Protein AF-A0A654M506-F1 (afdb_monomer_lite)

Radius of gyration: 22.4 Å; chains: 1; bounding box: 72×23×63 Å

Secondary structure (DSSP, 8-state):
---------HHHHHHHHHHHHHHHHHHHHHHHHHHTTT-HHHHHHHHHHHHHHHHHHTTS---HHHHHHHHHHHHHHHHHHHHHHHHHHHHHHHHHHHHHHHHHHHHH-

Organism: NCBI:txid1353260

Sequence (109 aa):
MLLTVMYYSPSSEASGIYVNELLKRDAELISRMSENISDDKNIYRIFRERLSLYEQASNMPLIEDDRKFLDYRINEICFELRIFKIIQDRKNLIESKAQIDKIKDQLVA

Foldseek 3Di:
DDPPPPPDDPQQVVQVVVLVVLVVVLVVLVVQCVVPVVDLVSVLVSLVVNLVSLVVSLPDPHDPVSNVVSVVVNVVSVVVSVVSVVVVVVVVVVVVVVVVVVVVVVVVD

pLDDT: mean 87.5, std 14.96, range [36.62, 97.44]

Structure (mmCIF, N/CA/C/O backbone):
data_AF-A0A654M506-F1
#
_entry.id   AF-A0A654M506-F1
#
loop_
_atom_site.group_PDB
_atom_site.id
_atom_site.type_symbol
_atom_site.label_atom_id
_atom_site.label_alt_id
_atom_site.label_comp_id
_atom_site.label_asym_id
_atom_site.label_entity_id
_atom_site.label_seq_id
_atom_site.pdbx_PDB_ins_code
_atom_site.Cartn_x
_atom_site.Cartn_y
_atom_site.Cartn_z
_atom_site.occupancy
_atom_site.B_iso_or_equiv
_atom_site.auth_seq_id
_atom_site.auth_comp_id
_atom_site.auth_asym_id
_atom_site.auth_atom_id
_atom_site.pdbx_PDB_model_num
ATOM 1 N N . MET A 1 1 ? 46.622 0.396 -20.649 1.00 38.19 1 MET A N 1
ATOM 2 C CA . MET A 1 1 ? 45.433 0.960 -19.976 1.00 38.19 1 MET A CA 1
ATOM 3 C C . MET A 1 1 ? 44.244 0.741 -20.892 1.00 38.19 1 MET A C 1
ATOM 5 O O . MET A 1 1 ? 44.129 1.436 -21.890 1.00 38.19 1 MET A O 1
ATOM 9 N N . LEU A 1 2 ? 43.440 -0.290 -20.629 1.00 36.62 2 LEU A N 1
ATOM 10 C CA . LEU A 1 2 ? 42.202 -0.533 -21.368 1.00 36.62 2 LEU A CA 1
ATOM 11 C C . LEU A 1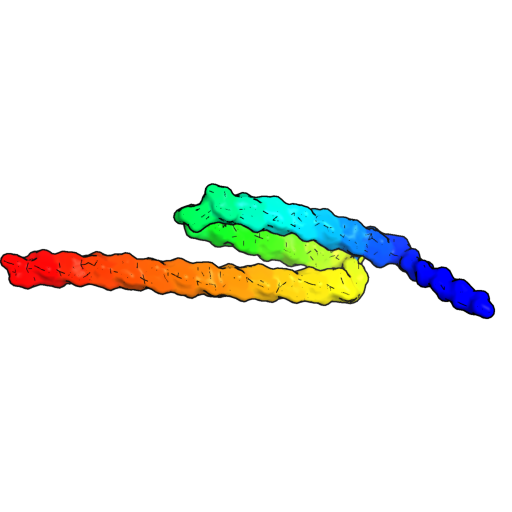 2 ? 41.097 0.270 -20.681 1.00 36.62 2 LEU A C 1
ATOM 13 O O . LEU A 1 2 ? 40.738 -0.016 -19.543 1.00 36.62 2 LEU A O 1
ATOM 17 N N . LEU A 1 3 ? 40.624 1.316 -21.358 1.00 42.06 3 LEU A N 1
ATOM 18 C CA . LEU A 1 3 ? 39.393 2.014 -21.009 1.00 42.06 3 LEU A CA 1
ATOM 19 C C . LEU A 1 3 ? 38.236 1.048 -21.265 1.00 42.06 3 LEU A C 1
ATOM 21 O O . LEU A 1 3 ? 37.831 0.842 -22.408 1.00 42.06 3 LEU A O 1
ATOM 25 N N . THR A 1 4 ? 37.727 0.432 -20.201 1.00 41.53 4 THR A N 1
ATOM 26 C CA . THR A 1 4 ? 36.440 -0.261 -20.225 1.00 41.53 4 THR A CA 1
ATOM 27 C C . THR A 1 4 ? 35.364 0.798 -20.426 1.00 41.53 4 THR A C 1
ATOM 29 O O . THR A 1 4 ? 34.879 1.404 -19.474 1.00 41.53 4 THR A O 1
ATOM 32 N N . VAL A 1 5 ? 35.022 1.069 -21.683 1.00 43.38 5 VAL A N 1
ATOM 33 C CA . VAL A 1 5 ? 33.802 1.795 -22.023 1.00 43.38 5 VAL A CA 1
ATOM 34 C C . VAL A 1 5 ? 32.658 0.864 -21.635 1.00 43.38 5 VAL A C 1
ATOM 36 O O . VAL A 1 5 ? 32.373 -0.103 -22.340 1.00 43.38 5 VAL A O 1
ATOM 39 N N . MET A 1 6 ? 32.067 1.091 -20.459 1.00 42.31 6 MET A N 1
ATOM 40 C CA . MET A 1 6 ? 30.808 0.461 -20.074 1.00 42.31 6 MET A CA 1
ATOM 41 C C . MET A 1 6 ? 29.752 0.932 -21.072 1.00 42.31 6 MET A C 1
ATOM 43 O O . MET A 1 6 ? 29.206 2.024 -20.941 1.00 42.31 6 MET A O 1
ATOM 47 N N . TYR A 1 7 ? 29.521 0.136 -22.114 1.00 41.28 7 TYR A N 1
ATOM 48 C CA . TYR A 1 7 ? 28.387 0.306 -23.009 1.00 41.28 7 TYR A CA 1
ATOM 49 C C . TYR A 1 7 ? 27.119 0.065 -22.187 1.00 41.28 7 TYR A C 1
ATOM 51 O O . TYR A 1 7 ? 26.674 -1.072 -22.033 1.00 41.28 7 TYR A O 1
ATOM 59 N N . TYR A 1 8 ? 26.558 1.132 -21.620 1.00 49.38 8 TYR A N 1
ATOM 60 C CA . TYR A 1 8 ? 25.197 1.097 -21.110 1.00 49.38 8 TYR A CA 1
ATOM 61 C C . TYR A 1 8 ? 24.277 0.833 -22.301 1.00 49.38 8 TYR A C 1
ATOM 63 O O . TYR A 1 8 ? 24.268 1.568 -23.288 1.00 49.38 8 TYR A O 1
ATOM 71 N N . SER A 1 9 ? 23.553 -0.282 -22.247 1.00 54.66 9 SER A N 1
ATOM 72 C CA . SER A 1 9 ? 22.539 -0.581 -23.252 1.00 54.66 9 SER A CA 1
ATOM 73 C C . SER A 1 9 ? 21.444 0.491 -23.165 1.00 54.66 9 SER A C 1
ATOM 75 O O . SER A 1 9 ? 20.980 0.757 -22.056 1.00 54.66 9 SER A O 1
ATOM 77 N N . PRO A 1 10 ? 20.959 1.059 -24.284 1.00 60.78 10 PRO A N 1
ATOM 78 C CA . PRO A 1 10 ? 19.847 2.021 -24.286 1.00 60.78 10 PRO A CA 1
ATOM 79 C C . PRO A 1 10 ? 18.596 1.510 -23.550 1.00 60.78 10 PRO A C 1
ATOM 81 O O . PRO A 1 10 ? 17.819 2.284 -22.998 1.00 60.78 10 PRO A O 1
ATOM 84 N N . SER A 1 11 ? 18.423 0.184 -23.502 1.00 62.94 11 SER A N 1
ATOM 85 C CA . SER A 1 11 ? 17.367 -0.480 -22.728 1.00 62.94 11 SER A CA 1
ATOM 86 C C . SER A 1 11 ? 17.520 -0.323 -21.207 1.00 62.94 11 SER A C 1
ATOM 88 O O . SER A 1 11 ? 16.519 -0.209 -20.507 1.00 62.94 11 SER A O 1
ATOM 90 N N . SER A 1 12 ? 18.755 -0.255 -20.699 1.00 72.75 12 SER A N 1
ATOM 91 C CA . SER A 1 12 ? 19.056 -0.032 -19.281 1.00 72.75 12 SER A CA 1
ATOM 92 C C . SER A 1 12 ? 18.768 1.408 -18.866 1.00 72.75 12 SER A C 1
ATOM 94 O O . SER A 1 12 ? 18.206 1.623 -17.797 1.00 72.75 12 SER A O 1
ATOM 96 N N . GLU A 1 13 ? 19.109 2.390 -19.705 1.00 79.00 13 GLU A N 1
ATOM 97 C CA . GLU A 1 13 ? 18.814 3.801 -19.423 1.00 79.00 13 GLU A CA 1
ATOM 98 C C . GLU A 1 13 ? 17.306 4.076 -19.450 1.00 79.00 13 GLU A C 1
ATOM 100 O O . GLU A 1 13 ? 16.781 4.722 -18.545 1.00 79.00 13 GLU A O 1
ATOM 105 N N . ALA A 1 14 ? 16.587 3.537 -20.440 1.00 84.38 14 ALA A N 1
ATOM 106 C CA . ALA A 1 14 ? 15.136 3.689 -20.529 1.00 84.38 14 ALA A CA 1
ATOM 107 C C . ALA A 1 14 ? 14.403 3.046 -19.337 1.00 84.38 14 ALA A C 1
ATOM 109 O O . ALA A 1 14 ? 13.480 3.649 -18.786 1.00 84.38 14 ALA A O 1
ATOM 110 N N . SER A 1 15 ? 14.839 1.853 -18.915 1.00 87.38 15 SER A N 1
ATOM 111 C CA . SER A 1 15 ? 14.307 1.157 -17.737 1.00 87.38 15 SER A CA 1
ATOM 112 C C . SER A 1 15 ? 14.539 1.972 -16.457 1.00 87.38 15 SER A C 1
ATOM 114 O O . SER A 1 15 ? 13.588 2.261 -15.728 1.00 87.38 15 SER A O 1
ATOM 116 N N . GLY A 1 16 ? 15.760 2.479 -16.252 1.00 87.00 16 GLY A N 1
ATOM 117 C CA . GLY A 1 16 ? 16.087 3.312 -15.094 1.00 87.00 16 GLY A CA 1
ATOM 118 C C . GLY A 1 16 ? 15.321 4.641 -15.053 1.00 87.00 1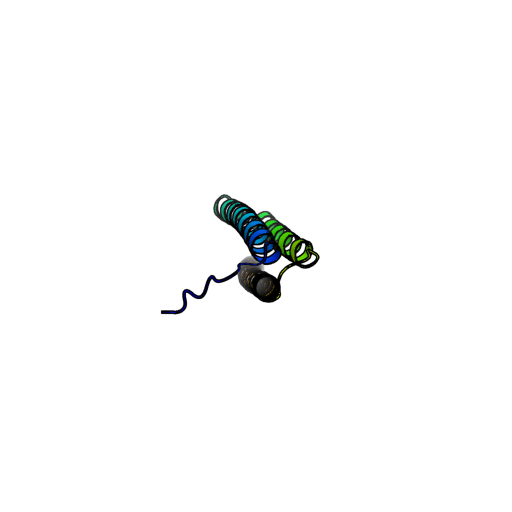6 GLY A C 1
ATOM 119 O O . GLY A 1 16 ? 14.852 5.054 -13.992 1.00 87.00 16 GLY A O 1
ATOM 120 N N . ILE A 1 17 ? 15.131 5.312 -16.197 1.00 90.31 17 ILE A N 1
ATOM 121 C CA . ILE A 1 17 ? 14.300 6.529 -16.279 1.00 90.31 17 ILE A CA 1
ATOM 122 C C . ILE A 1 17 ? 12.857 6.217 -15.873 1.00 90.31 17 ILE A C 1
ATOM 124 O O . ILE A 1 17 ? 12.268 6.953 -15.081 1.00 90.31 17 ILE A O 1
ATOM 128 N N . TYR A 1 18 ? 12.297 5.114 -16.374 1.00 92.25 18 TYR A N 1
ATOM 129 C CA . TYR A 1 18 ? 10.939 4.703 -16.039 1.00 92.25 18 TYR A CA 1
ATOM 130 C C . TYR A 1 18 ? 10.769 4.424 -14.538 1.00 92.25 18 TYR A C 1
ATOM 132 O O . TYR A 1 18 ? 9.832 4.936 -13.922 1.00 92.25 18 TYR A O 1
ATOM 140 N N . VAL A 1 19 ? 11.698 3.676 -13.930 1.00 92.94 19 VAL A N 1
ATOM 141 C CA . VAL A 1 19 ? 11.685 3.403 -12.484 1.00 92.94 19 VAL A CA 1
ATOM 142 C C . VAL A 1 19 ? 11.812 4.695 -11.674 1.00 92.94 19 VAL A C 1
ATOM 144 O O . VAL A 1 19 ? 11.097 4.874 -10.691 1.00 92.94 19 VAL A O 1
ATOM 147 N N . ASN A 1 20 ? 12.650 5.644 -12.093 1.00 93.00 20 ASN A N 1
ATOM 148 C CA . ASN A 1 20 ? 12.767 6.930 -11.403 1.00 93.00 20 ASN A CA 1
ATOM 149 C C . ASN A 1 20 ? 11.461 7.738 -11.424 1.00 93.00 20 ASN A C 1
ATOM 151 O O . ASN A 1 20 ? 11.079 8.316 -10.406 1.00 93.00 20 ASN A O 1
ATOM 155 N N . GLU A 1 21 ? 10.747 7.765 -12.550 1.00 95.19 21 GLU A N 1
ATOM 156 C CA . GLU A 1 21 ? 9.431 8.413 -12.622 1.00 95.19 21 GLU A CA 1
ATOM 157 C C . GLU A 1 21 ? 8.382 7.692 -11.762 1.00 95.19 21 GLU A C 1
ATOM 159 O O . GLU A 1 21 ? 7.551 8.340 -11.122 1.00 95.19 21 GLU A O 1
ATOM 164 N N . LEU A 1 22 ? 8.451 6.360 -11.681 1.00 96.06 22 LEU A N 1
ATOM 165 C CA . LEU A 1 22 ? 7.619 5.566 -10.776 1.00 96.06 22 LEU A CA 1
ATOM 166 C C . LEU A 1 22 ? 7.839 5.970 -9.311 1.00 96.06 22 LEU A C 1
ATOM 168 O O . LEU A 1 22 ? 6.876 6.192 -8.579 1.00 96.06 22 LEU A O 1
ATOM 172 N N . LEU A 1 23 ? 9.102 6.114 -8.901 1.00 95.50 23 LEU A N 1
ATOM 173 C CA . LEU A 1 23 ? 9.477 6.494 -7.539 1.00 95.50 23 LEU A CA 1
ATOM 174 C C . LEU A 1 23 ? 9.025 7.909 -7.177 1.00 95.50 23 LEU A C 1
ATOM 176 O O . LEU A 1 23 ? 8.580 8.133 -6.052 1.00 95.50 23 LEU A O 1
ATOM 180 N N . LYS A 1 24 ? 9.081 8.855 -8.120 1.00 97.00 24 LYS A N 1
ATOM 181 C CA . LYS A 1 24 ? 8.543 10.208 -7.905 1.00 97.00 24 LYS A CA 1
ATOM 182 C C . LYS A 1 24 ? 7.043 10.170 -7.615 1.00 97.00 24 LYS A C 1
ATOM 184 O O . LYS A 1 24 ? 6.599 10.763 -6.636 1.00 97.00 24 LYS A O 1
ATOM 189 N N . ARG A 1 25 ? 6.277 9.410 -8.403 1.00 96.56 25 ARG A N 1
ATOM 190 C CA . ARG A 1 25 ? 4.832 9.232 -8.180 1.00 96.56 25 ARG A CA 1
ATOM 191 C C . ARG A 1 25 ? 4.533 8.540 -6.850 1.00 96.56 25 ARG A C 1
ATOM 193 O O . ARG A 1 25 ? 3.610 8.941 -6.148 1.00 96.56 25 ARG A O 1
ATOM 200 N N . ASP A 1 26 ? 5.315 7.526 -6.480 1.00 96.81 26 ASP A N 1
ATOM 201 C CA . ASP A 1 26 ? 5.193 6.867 -5.173 1.00 96.81 26 ASP A CA 1
ATOM 202 C C . ASP A 1 26 ? 5.435 7.859 -4.023 1.00 96.81 26 ASP A C 1
ATOM 204 O O . ASP A 1 26 ? 4.670 7.898 -3.061 1.00 96.81 26 ASP A O 1
ATOM 208 N N . ALA A 1 27 ? 6.447 8.721 -4.144 1.00 95.56 27 ALA A N 1
ATOM 209 C CA . ALA A 1 27 ? 6.739 9.753 -3.152 1.00 95.56 27 ALA A CA 1
ATOM 210 C C . ALA A 1 27 ? 5.596 10.775 -3.008 1.00 95.56 27 ALA A C 1
ATOM 212 O O . ALA A 1 27 ? 5.240 11.143 -1.888 1.00 95.56 27 ALA A O 1
ATOM 213 N N . GLU A 1 28 ? 4.970 11.188 -4.113 1.00 96.44 28 GLU A N 1
ATOM 214 C CA . GLU A 1 28 ? 3.785 12.059 -4.090 1.00 96.44 28 GLU A CA 1
ATOM 215 C C . GLU A 1 28 ? 2.608 11.400 -3.354 1.00 96.44 28 GLU A C 1
ATOM 217 O O . GLU A 1 28 ? 1.945 12.034 -2.528 1.00 96.44 28 GLU A O 1
ATOM 222 N N . LEU A 1 29 ? 2.369 10.107 -3.599 1.00 95.44 29 LEU A N 1
ATOM 223 C CA . LEU A 1 29 ? 1.353 9.331 -2.887 1.00 95.44 29 LEU A CA 1
ATOM 224 C C . LEU A 1 29 ? 1.654 9.261 -1.385 1.00 95.44 29 LEU A C 1
ATOM 226 O O . LEU A 1 29 ? 0.766 9.506 -0.567 1.00 95.44 29 LEU A O 1
ATOM 230 N N . ILE A 1 30 ? 2.904 8.991 -1.007 1.00 94.00 30 ILE A N 1
ATOM 231 C CA . ILE A 1 30 ? 3.325 8.982 0.399 1.00 94.00 30 ILE A CA 1
ATOM 232 C C . ILE A 1 30 ? 3.108 10.352 1.054 1.00 94.00 30 ILE A C 1
ATOM 234 O O . ILE A 1 30 ? 2.570 10.411 2.162 1.00 94.00 30 ILE A O 1
ATOM 238 N N . SER A 1 31 ? 3.437 11.450 0.369 1.00 94.12 31 SER A N 1
ATOM 239 C CA . SER A 1 31 ? 3.188 12.802 0.887 1.00 94.12 31 SER A CA 1
ATOM 240 C C . SER A 1 31 ? 1.703 13.020 1.187 1.00 94.12 31 SER A C 1
ATOM 242 O O . SER A 1 31 ? 1.350 13.451 2.286 1.00 94.12 31 SER A O 1
ATOM 244 N N . ARG A 1 32 ? 0.810 12.597 0.281 1.00 92.00 32 ARG A N 1
ATOM 245 C CA . ARG A 1 32 ? -0.650 12.693 0.472 1.00 92.00 32 ARG A CA 1
ATOM 246 C C . ARG A 1 32 ? -1.161 11.895 1.679 1.00 92.00 32 ARG A C 1
ATOM 248 O O . ARG A 1 32 ? -2.187 12.269 2.255 1.00 92.00 32 ARG A O 1
ATOM 255 N N . MET A 1 33 ? -0.484 10.806 2.068 1.00 89.69 33 MET A N 1
ATOM 256 C CA . MET A 1 33 ? -0.810 10.080 3.307 1.00 89.69 33 MET A CA 1
ATOM 257 C C . MET A 1 33 ? -0.480 10.920 4.538 1.00 89.69 33 MET A C 1
ATOM 259 O O . MET A 1 33 ? -1.274 10.961 5.473 1.00 89.69 33 MET A O 1
ATOM 263 N N . SER A 1 34 ? 0.669 11.601 4.532 1.00 86.00 34 SER A N 1
ATOM 264 C CA . SER A 1 34 ? 1.113 12.415 5.669 1.00 86.00 34 SER A CA 1
ATOM 265 C C . SER A 1 34 ? 0.218 13.633 5.920 1.00 86.00 34 SER A C 1
ATOM 267 O O . SER A 1 34 ? -0.051 13.966 7.072 1.00 86.00 34 SER A O 1
ATOM 269 N N . GLU A 1 35 ? -0.325 14.239 4.860 1.00 86.69 35 GLU A N 1
ATOM 270 C CA . GLU A 1 35 ? -1.240 15.386 4.950 1.00 86.69 35 GLU A CA 1
ATOM 271 C C . GLU A 1 35 ? -2.590 15.027 5.592 1.00 86.69 35 GLU A C 1
ATOM 273 O O . GLU A 1 35 ? -3.225 15.871 6.218 1.00 86.69 35 GLU A O 1
ATOM 278 N N . ASN A 1 36 ? -3.024 13.770 5.462 1.00 82.75 36 ASN A N 1
ATOM 279 C CA . ASN A 1 36 ? -4.331 13.288 5.916 1.00 82.75 36 ASN A CA 1
ATOM 280 C C . ASN A 1 36 ? -4.190 12.077 6.848 1.00 82.75 36 ASN A C 1
ATOM 282 O O . ASN A 1 36 ? -4.947 11.110 6.750 1.00 82.75 36 ASN A O 1
ATOM 286 N N . ILE A 1 37 ? -3.207 12.124 7.751 1.00 82.12 37 ILE A N 1
ATOM 287 C CA . ILE A 1 37 ? -2.817 10.983 8.593 1.00 82.12 37 ILE A CA 1
ATOM 288 C C . ILE A 1 37 ? -3.923 10.494 9.551 1.00 82.12 37 ILE A C 1
ATOM 290 O O . ILE A 1 37 ? -3.852 9.389 10.079 1.00 82.12 37 ILE A O 1
ATOM 294 N N . SER A 1 38 ? -4.947 11.311 9.799 1.00 83.19 38 SER A N 1
ATOM 295 C CA . SER A 1 38 ? -6.092 10.961 10.646 1.00 83.19 38 SER A CA 1
ATOM 296 C C . SER A 1 38 ? -7.222 10.239 9.901 1.00 83.19 38 SER A C 1
ATOM 298 O O . SER A 1 38 ? -8.119 9.704 10.555 1.00 83.19 38 SER A O 1
ATOM 300 N N . ASP A 1 39 ? -7.201 10.212 8.564 1.00 90.06 39 ASP A N 1
ATOM 301 C CA . ASP A 1 39 ? -8.199 9.520 7.747 1.00 90.06 39 ASP A CA 1
ATOM 302 C C . ASP A 1 39 ? -7.690 8.137 7.322 1.00 90.06 39 ASP A C 1
ATOM 304 O O . ASP A 1 39 ? -7.054 7.959 6.276 1.00 90.06 39 ASP A O 1
ATOM 308 N N . ASP A 1 40 ? -8.029 7.130 8.129 1.00 89.38 40 ASP A N 1
ATOM 309 C CA . ASP A 1 40 ? -7.651 5.738 7.881 1.00 89.38 40 ASP A CA 1
ATOM 310 C C . ASP A 1 40 ? -8.118 5.226 6.504 1.00 89.38 40 ASP A C 1
ATOM 312 O O . ASP A 1 40 ? -7.431 4.415 5.875 1.00 89.38 40 ASP A O 1
ATOM 316 N N . LYS A 1 41 ? -9.278 5.688 6.004 1.00 90.19 41 LYS A N 1
ATOM 317 C CA . LYS A 1 41 ? -9.795 5.265 4.690 1.00 90.19 41 LYS A CA 1
ATOM 318 C C . LYS A 1 41 ? -8.938 5.836 3.573 1.00 90.19 41 LYS A C 1
ATOM 320 O O . LYS A 1 41 ? -8.656 5.134 2.600 1.00 90.19 41 LYS A O 1
ATOM 325 N N . ASN A 1 42 ? -8.520 7.091 3.710 1.00 92.75 42 ASN A N 1
ATOM 326 C CA . ASN A 1 42 ? -7.624 7.718 2.753 1.00 92.75 42 ASN A CA 1
ATOM 327 C C . ASN A 1 42 ? -6.247 7.043 2.743 1.00 92.75 42 ASN A C 1
ATOM 329 O O . ASN A 1 42 ? -5.745 6.734 1.664 1.00 92.75 42 ASN A O 1
ATOM 333 N N . ILE A 1 43 ? -5.676 6.741 3.913 1.00 93.50 43 ILE A N 1
ATOM 334 C CA . ILE A 1 43 ? -4.403 6.011 4.013 1.00 93.50 43 ILE A CA 1
ATOM 335 C C . ILE A 1 43 ? -4.511 4.643 3.327 1.00 93.50 43 ILE A C 1
ATOM 337 O O . ILE A 1 43 ? -3.686 4.307 2.476 1.00 93.50 43 ILE A O 1
ATOM 341 N N . TYR A 1 44 ? -5.562 3.872 3.627 1.00 93.38 44 TYR A N 1
ATOM 342 C CA . TYR A 1 44 ? -5.782 2.570 2.996 1.00 93.38 44 TYR A CA 1
ATOM 343 C C . TYR A 1 44 ? -5.919 2.681 1.471 1.00 93.38 44 TYR A C 1
ATOM 345 O O . TYR A 1 44 ? -5.324 1.895 0.730 1.00 93.38 44 TYR A O 1
ATOM 353 N N . ARG A 1 45 ? -6.673 3.676 0.984 1.00 95.06 45 ARG A N 1
ATOM 354 C CA . ARG A 1 45 ? -6.801 3.957 -0.452 1.00 95.06 45 ARG A CA 1
ATOM 355 C C . ARG A 1 45 ? -5.441 4.240 -1.084 1.00 95.06 45 ARG A C 1
ATOM 357 O O . ARG A 1 45 ? -5.151 3.681 -2.136 1.00 95.06 45 ARG A O 1
ATOM 364 N N . ILE A 1 46 ? -4.601 5.048 -0.443 1.00 96.19 46 ILE A N 1
ATOM 365 C CA . ILE A 1 46 ? -3.283 5.375 -0.986 1.00 96.19 46 ILE A CA 1
ATOM 366 C C . ILE A 1 46 ? -2.379 4.138 -1.034 1.00 96.19 46 ILE A C 1
ATOM 368 O O . ILE A 1 46 ? -1.730 3.918 -2.050 1.00 96.19 46 ILE A O 1
ATOM 372 N N . PHE A 1 47 ? -2.385 3.265 -0.021 1.00 96.50 47 PHE A N 1
ATOM 373 C CA . PHE A 1 47 ? -1.666 1.985 -0.110 1.00 96.50 47 PHE A CA 1
ATOM 374 C C . PHE A 1 47 ? -2.102 1.146 -1.319 1.00 96.50 47 PHE A C 1
ATOM 376 O O . PHE A 1 47 ? -1.265 0.538 -1.985 1.00 96.50 47 PHE A O 1
ATOM 383 N N . ARG A 1 48 ? -3.402 1.132 -1.637 1.00 95.69 48 ARG A N 1
ATOM 384 C CA . ARG A 1 48 ? -3.929 0.450 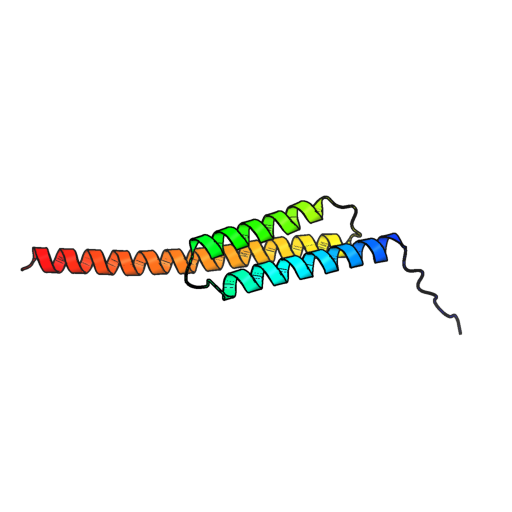-2.830 1.00 95.69 48 ARG A CA 1
ATOM 385 C C . ARG A 1 48 ? -3.484 1.124 -4.129 1.00 95.69 48 ARG A C 1
ATOM 387 O O . ARG A 1 48 ? -3.131 0.414 -5.066 1.00 95.69 48 ARG A O 1
ATOM 394 N N . GLU A 1 49 ? -3.479 2.458 -4.180 1.00 96.88 49 GLU A N 1
ATOM 395 C CA . GLU A 1 49 ? -2.954 3.231 -5.318 1.00 96.88 49 GLU A CA 1
ATOM 396 C C . GLU A 1 49 ? -1.468 2.914 -5.550 1.00 96.88 49 GLU A C 1
ATOM 398 O O . GLU A 1 49 ? -1.077 2.613 -6.677 1.00 96.88 49 GLU A O 1
ATOM 403 N N . ARG A 1 50 ? -0.661 2.885 -4.480 1.00 97.25 50 ARG A N 1
ATOM 404 C CA . ARG A 1 50 ? 0.761 2.513 -4.529 1.00 97.25 50 ARG A CA 1
ATOM 405 C C . ARG A 1 50 ? 0.946 1.089 -5.052 1.00 97.25 50 ARG A C 1
ATOM 407 O O . ARG A 1 50 ? 1.686 0.900 -6.005 1.00 97.25 50 ARG A O 1
ATOM 414 N N . LEU A 1 51 ? 0.243 0.091 -4.509 1.00 96.50 51 LEU A N 1
ATOM 415 C CA . LEU A 1 51 ? 0.341 -1.292 -5.007 1.00 96.50 51 LEU A CA 1
ATOM 416 C C . LEU A 1 51 ? 0.010 -1.392 -6.497 1.00 96.50 51 LEU A C 1
ATOM 418 O O . LEU A 1 51 ? 0.798 -1.941 -7.262 1.00 96.50 51 LEU A O 1
ATOM 422 N N . SER A 1 52 ? -1.103 -0.788 -6.919 1.00 96.31 52 SER A N 1
ATOM 423 C CA . SER A 1 52 ? -1.509 -0.791 -8.324 1.00 96.31 52 SER A CA 1
ATOM 424 C C . SER A 1 52 ? -0.469 -0.129 -9.231 1.00 96.31 52 SER A C 1
ATOM 426 O O . SER A 1 52 ? -0.302 -0.558 -10.370 1.00 96.31 52 SER A O 1
ATOM 428 N N . LEU A 1 53 ? 0.207 0.921 -8.758 1.00 96.44 53 LEU A N 1
ATOM 429 C CA . LEU A 1 53 ? 1.250 1.616 -9.508 1.00 96.44 53 LEU A CA 1
ATOM 430 C C . LEU A 1 53 ? 2.431 0.679 -9.810 1.00 96.44 53 LEU A C 1
ATOM 432 O O . LEU A 1 53 ? 2.867 0.595 -10.958 1.00 96.44 53 LEU A O 1
ATOM 436 N N . TYR A 1 54 ? 2.908 -0.065 -8.808 1.00 96.12 54 TYR A N 1
ATOM 437 C CA . TYR A 1 54 ? 4.014 -1.011 -8.987 1.00 96.12 54 TYR A CA 1
ATOM 438 C C . TYR A 1 54 ? 3.596 -2.275 -9.753 1.00 96.12 54 TYR A C 1
ATOM 440 O O . TYR A 1 54 ? 4.334 -2.720 -10.625 1.00 96.12 54 TYR A O 1
ATOM 448 N N . GLU A 1 55 ? 2.398 -2.817 -9.512 1.00 93.94 55 GLU A N 1
ATOM 449 C CA . GLU A 1 55 ? 1.872 -3.968 -10.265 1.00 93.94 55 GLU A CA 1
ATOM 450 C C . GLU A 1 55 ? 1.745 -3.662 -11.766 1.00 93.94 55 GLU A C 1
ATOM 452 O O . GLU A 1 55 ? 2.069 -4.498 -12.610 1.00 93.94 55 GLU A O 1
ATOM 457 N N . GLN A 1 56 ? 1.309 -2.448 -12.120 1.00 93.81 56 GLN A N 1
ATOM 458 C CA . GLN A 1 56 ? 1.272 -2.001 -13.514 1.00 93.81 56 GLN A CA 1
ATOM 459 C C . GLN A 1 56 ? 2.681 -1.865 -14.096 1.00 93.81 56 GLN A C 1
ATOM 461 O O . GLN A 1 56 ? 2.914 -2.294 -15.227 1.00 93.81 56 GLN A O 1
ATOM 466 N N . ALA A 1 57 ? 3.619 -1.317 -13.321 1.00 92.44 57 ALA A N 1
ATOM 467 C CA . ALA A 1 57 ? 5.009 -1.158 -13.727 1.00 92.44 57 ALA A CA 1
ATOM 468 C C . ALA A 1 57 ? 5.723 -2.495 -13.976 1.00 92.44 57 ALA A C 1
ATOM 470 O O . ALA A 1 57 ? 6.505 -2.591 -14.920 1.00 92.44 57 ALA A O 1
ATOM 471 N N . SER A 1 58 ? 5.392 -3.553 -13.230 1.00 89.19 58 SER A N 1
ATOM 472 C CA . SER A 1 58 ? 5.953 -4.898 -13.437 1.00 89.19 58 SER A CA 1
ATOM 473 C C . SER A 1 58 ? 5.584 -5.534 -14.787 1.00 89.19 58 SER A C 1
ATOM 475 O O . SER A 1 58 ? 6.234 -6.494 -15.206 1.00 89.19 58 SER A O 1
ATOM 477 N N . ASN A 1 59 ? 4.584 -5.000 -15.500 1.00 88.56 59 ASN A N 1
ATOM 478 C CA . ASN A 1 59 ? 4.234 -5.446 -16.854 1.00 88.56 59 ASN A CA 1
ATOM 479 C C . ASN A 1 59 ? 5.087 -4.790 -17.953 1.00 88.56 59 ASN A C 1
ATOM 481 O O . ASN A 1 59 ? 4.980 -5.173 -19.119 1.00 88.56 59 ASN A O 1
ATOM 485 N N . MET A 1 60 ? 5.922 -3.806 -17.611 1.00 89.19 60 MET A N 1
ATOM 486 C CA . MET A 1 60 ? 6.795 -3.142 -18.574 1.00 89.19 60 MET A CA 1
ATOM 487 C C . MET A 1 60 ? 8.034 -3.988 -18.908 1.00 89.19 60 MET A C 1
ATOM 489 O O . MET A 1 60 ? 8.482 -4.810 -18.099 1.00 89.19 60 MET A O 1
ATOM 493 N N . PRO A 1 61 ? 8.632 -3.795 -20.098 1.00 86.69 61 PRO A N 1
ATOM 494 C CA . PRO A 1 61 ? 9.892 -4.432 -20.460 1.00 86.69 61 PRO A CA 1
ATOM 495 C C . PRO A 1 61 ? 11.053 -3.792 -19.683 1.00 86.69 61 PRO A C 1
ATOM 497 O O . PRO A 1 61 ? 11.715 -2.879 -20.169 1.00 86.69 61 PRO A O 1
ATOM 500 N N . LEU A 1 62 ? 11.276 -4.275 -18.462 1.00 88.31 62 LEU A N 1
ATOM 501 C CA . LEU A 1 62 ? 12.346 -3.832 -17.568 1.00 88.31 62 LEU A CA 1
ATOM 502 C C . LEU A 1 62 ? 13.531 -4.792 -17.602 1.00 88.31 62 LEU A C 1
ATOM 504 O O . LEU A 1 62 ? 13.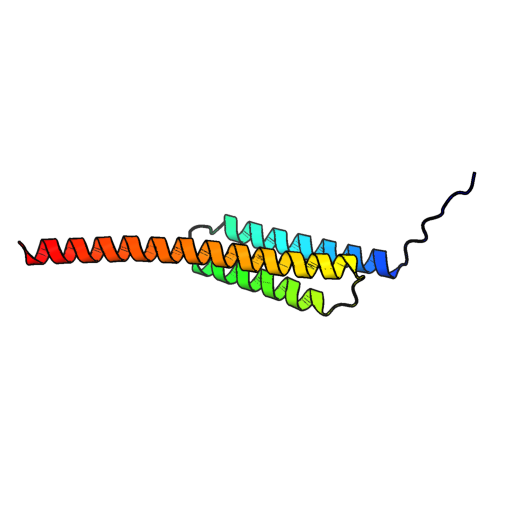356 -6.007 -17.787 1.00 88.31 62 LEU A O 1
ATOM 508 N N . ILE A 1 63 ? 14.721 -4.246 -17.349 1.00 92.25 63 ILE A N 1
ATOM 509 C CA . ILE A 1 63 ? 15.903 -5.061 -17.059 1.00 92.25 63 ILE A CA 1
ATOM 510 C C . ILE A 1 63 ? 15.704 -5.845 -15.754 1.00 92.25 63 ILE A C 1
ATOM 512 O O . ILE A 1 63 ? 14.847 -5.521 -14.930 1.00 92.25 63 ILE A O 1
ATOM 516 N N . GLU A 1 64 ? 16.483 -6.909 -15.574 1.00 92.06 64 GLU A N 1
ATOM 517 C CA . GLU A 1 64 ? 16.294 -7.844 -14.460 1.00 92.06 64 GLU A CA 1
ATOM 518 C C . GLU A 1 64 ? 16.421 -7.171 -13.086 1.00 92.06 64 GLU A C 1
ATOM 520 O O . GLU A 1 64 ? 15.597 -7.426 -12.207 1.00 92.06 64 GLU A O 1
ATOM 525 N N . ASP A 1 65 ? 17.404 -6.287 -12.915 1.00 92.00 65 ASP A N 1
ATOM 526 C CA . ASP A 1 65 ? 17.638 -5.597 -11.644 1.00 92.00 65 ASP A CA 1
ATOM 527 C C . ASP A 1 65 ? 16.483 -4.657 -11.281 1.00 92.00 65 ASP A C 1
ATOM 529 O O . ASP A 1 65 ? 15.991 -4.691 -10.152 1.00 92.00 65 ASP A O 1
ATOM 533 N N . ASP A 1 66 ? 15.973 -3.898 -12.253 1.00 92.06 66 ASP A N 1
ATOM 534 C CA . ASP A 1 66 ? 14.815 -3.019 -12.061 1.00 92.06 66 ASP A CA 1
ATOM 535 C C . ASP A 1 66 ? 13.551 -3.820 -11.739 1.00 92.06 66 ASP A C 1
ATOM 537 O O . ASP A 1 66 ? 12.787 -3.449 -10.851 1.00 92.06 66 ASP A O 1
ATOM 541 N N . ARG A 1 67 ? 13.343 -4.967 -12.397 1.00 93.44 67 ARG A N 1
ATOM 542 C CA . ARG A 1 67 ? 12.219 -5.864 -12.090 1.00 93.44 67 ARG A CA 1
ATOM 543 C C . ARG A 1 67 ? 12.295 -6.392 -10.657 1.00 93.44 67 ARG A C 1
ATOM 545 O O . ARG A 1 67 ? 11.308 -6.313 -9.932 1.00 93.44 67 ARG A O 1
ATOM 552 N N . LYS A 1 68 ? 13.465 -6.883 -10.233 1.00 93.94 68 LYS A N 1
ATOM 553 C CA . LYS A 1 68 ? 13.691 -7.347 -8.852 1.00 93.94 68 LYS A CA 1
ATOM 554 C C . LYS A 1 68 ? 13.456 -6.229 -7.844 1.00 93.94 68 LYS A C 1
ATOM 556 O O . LYS A 1 68 ? 12.880 -6.471 -6.785 1.00 93.94 68 LYS A O 1
ATOM 561 N N . PHE A 1 69 ? 13.882 -5.012 -8.176 1.00 93.50 69 PHE A N 1
ATOM 562 C CA . PHE A 1 69 ? 13.608 -3.838 -7.362 1.00 93.50 69 PHE A CA 1
ATOM 563 C C . PHE A 1 69 ? 12.100 -3.587 -7.228 1.00 93.50 69 PHE A C 1
ATOM 565 O O . PHE A 1 69 ? 11.622 -3.421 -6.108 1.00 93.50 69 PHE A O 1
ATOM 572 N N . LEU A 1 70 ? 11.326 -3.629 -8.320 1.00 94.31 70 LEU A N 1
ATOM 573 C CA . LEU A 1 70 ? 9.869 -3.465 -8.243 1.00 94.31 70 LEU A CA 1
ATOM 574 C C . LEU A 1 70 ? 9.201 -4.552 -7.393 1.00 94.31 70 LEU A C 1
ATOM 576 O O . LEU A 1 70 ? 8.369 -4.228 -6.546 1.00 94.31 70 LEU A O 1
ATOM 580 N N . ASP A 1 71 ? 9.597 -5.816 -7.552 1.00 95.00 71 ASP A N 1
ATOM 581 C CA . ASP A 1 71 ? 9.067 -6.926 -6.750 1.00 95.00 71 ASP A CA 1
ATOM 582 C C . ASP A 1 71 ? 9.365 -6.737 -5.254 1.00 95.00 71 ASP A C 1
ATOM 584 O O . ASP A 1 71 ? 8.510 -6.973 -4.393 1.00 95.00 71 ASP A O 1
ATOM 588 N N . TYR A 1 72 ? 10.569 -6.265 -4.923 1.00 96.00 72 TYR A N 1
ATOM 589 C CA . TYR A 1 72 ? 10.930 -5.899 -3.557 1.00 96.00 72 TYR A CA 1
ATOM 590 C C . TYR A 1 72 ? 10.024 -4.780 -3.017 1.00 96.00 72 TYR A C 1
ATOM 592 O O . TYR A 1 72 ? 9.455 -4.920 -1.932 1.00 96.00 72 TYR A O 1
ATOM 600 N N . ARG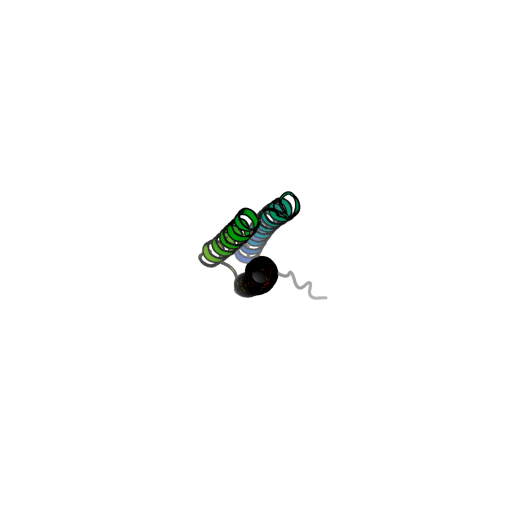 A 1 73 ? 9.799 -3.716 -3.797 1.00 95.75 73 ARG A N 1
ATOM 601 C CA . ARG A 1 73 ? 8.935 -2.589 -3.404 1.00 95.75 73 ARG A CA 1
ATOM 602 C C . ARG A 1 73 ? 7.477 -3.000 -3.193 1.00 95.75 73 ARG A C 1
ATOM 604 O O . ARG A 1 73 ? 6.860 -2.556 -2.227 1.00 95.75 73 ARG A O 1
ATOM 611 N N . ILE A 1 74 ? 6.927 -3.884 -4.029 1.00 96.50 74 ILE A N 1
ATOM 612 C CA . ILE A 1 74 ? 5.570 -4.433 -3.842 1.00 96.50 74 ILE A CA 1
ATOM 613 C C . ILE A 1 74 ? 5.459 -5.142 -2.488 1.00 96.50 74 ILE A C 1
ATOM 615 O O . ILE A 1 74 ? 4.494 -4.929 -1.746 1.00 96.50 74 ILE A O 1
ATOM 619 N N . ASN A 1 75 ? 6.456 -5.961 -2.144 1.00 96.75 75 ASN A N 1
ATOM 620 C CA . ASN A 1 75 ? 6.491 -6.672 -0.869 1.00 96.75 75 ASN A CA 1
ATOM 621 C C . ASN A 1 75 ? 6.590 -5.716 0.327 1.00 96.75 75 ASN A C 1
ATOM 623 O O . ASN A 1 75 ? 5.884 -5.917 1.317 1.00 96.75 75 ASN A O 1
ATOM 627 N N . GLU A 1 76 ? 7.403 -4.661 0.229 1.00 96.75 76 GLU A N 1
ATOM 628 C CA . GLU A 1 76 ? 7.479 -3.617 1.257 1.00 96.75 76 GLU A CA 1
ATOM 629 C C . GLU A 1 76 ? 6.128 -2.926 1.462 1.00 96.75 76 GLU A C 1
ATOM 631 O O . GLU A 1 76 ? 5.643 -2.856 2.591 1.00 96.75 76 GLU A O 1
ATOM 636 N N . ILE A 1 77 ? 5.458 -2.499 0.387 1.00 96.56 77 ILE A N 1
ATOM 637 C CA . ILE A 1 77 ? 4.144 -1.844 0.481 1.00 96.56 77 ILE A CA 1
ATOM 638 C C . ILE A 1 77 ? 3.106 -2.791 1.104 1.00 96.56 77 ILE A C 1
ATOM 640 O O . ILE A 1 77 ? 2.307 -2.385 1.953 1.00 96.56 77 ILE A O 1
ATOM 644 N N . CYS A 1 78 ? 3.120 -4.073 0.727 1.00 96.88 78 CYS A N 1
ATOM 645 C CA . CYS A 1 78 ? 2.250 -5.083 1.330 1.00 96.88 78 CYS A CA 1
ATOM 646 C C . CYS A 1 78 ? 2.513 -5.245 2.832 1.00 96.88 78 CYS A C 1
ATOM 648 O O . CYS A 1 78 ? 1.571 -5.419 3.610 1.00 96.88 78 CYS A O 1
ATOM 650 N N . PHE A 1 79 ? 3.780 -5.214 3.244 1.00 97.44 79 PHE A N 1
ATOM 651 C CA . PHE A 1 79 ? 4.164 -5.291 4.646 1.00 97.44 79 PHE A CA 1
ATOM 652 C C . PHE A 1 79 ? 3.703 -4.053 5.425 1.00 97.44 79 PHE A C 1
ATOM 654 O O . PHE A 1 79 ? 3.034 -4.203 6.448 1.00 97.44 79 PHE A O 1
ATOM 661 N N . GLU A 1 80 ? 3.967 -2.849 4.914 1.00 95.44 80 GLU A N 1
ATOM 662 C CA . GLU A 1 80 ? 3.501 -1.584 5.498 1.00 95.44 80 GLU A CA 1
ATOM 663 C C . GLU A 1 80 ? 1.978 -1.586 5.695 1.00 95.44 80 GLU A C 1
ATOM 665 O O . GLU A 1 80 ? 1.485 -1.283 6.785 1.00 95.44 80 GLU A O 1
ATOM 670 N N . LEU A 1 81 ? 1.223 -2.023 4.679 1.00 95.25 81 LEU A N 1
ATOM 671 C CA . LEU A 1 81 ? -0.233 -2.115 4.754 1.00 95.25 81 LEU A CA 1
ATOM 672 C C . LEU A 1 81 ? -0.703 -3.113 5.827 1.00 95.25 81 LEU A C 1
ATOM 674 O O . LEU A 1 81 ? -1.691 -2.856 6.522 1.00 95.25 81 LEU A O 1
ATOM 678 N N . ARG A 1 82 ? -0.013 -4.251 5.994 1.00 96.00 82 ARG A N 1
ATOM 679 C CA . ARG A 1 82 ? -0.323 -5.216 7.066 1.00 96.00 82 ARG A CA 1
ATOM 680 C C . ARG A 1 82 ? -0.103 -4.604 8.444 1.00 96.00 82 ARG A C 1
ATOM 682 O O . ARG A 1 82 ? -0.958 -4.770 9.310 1.00 96.00 82 ARG A O 1
ATOM 689 N N . ILE A 1 83 ? 1.004 -3.890 8.642 1.00 95.56 83 ILE A N 1
ATOM 690 C CA . ILE A 1 83 ? 1.292 -3.201 9.905 1.00 95.56 83 ILE A CA 1
ATOM 691 C C . ILE A 1 83 ? 0.225 -2.146 10.195 1.00 95.56 83 ILE A C 1
ATOM 693 O O . ILE A 1 83 ? -0.321 -2.120 11.299 1.00 95.56 83 ILE A O 1
ATOM 697 N N . PHE A 1 84 ? -0.132 -1.333 9.200 1.00 93.50 84 PHE A N 1
ATOM 698 C CA . PHE A 1 84 ? -1.192 -0.337 9.333 1.00 93.50 84 PHE A CA 1
ATOM 699 C C . PHE A 1 84 ? -2.519 -0.974 9.770 1.00 93.50 84 PHE A C 1
ATOM 701 O O . PHE A 1 84 ? -3.132 -0.530 10.741 1.00 93.50 84 PHE A O 1
ATOM 708 N N . LYS A 1 85 ? -2.918 -2.077 9.124 1.00 93.56 85 LYS A N 1
ATOM 709 C CA . LYS A 1 85 ? -4.136 -2.811 9.484 1.00 93.56 85 LYS A CA 1
ATOM 710 C C . LYS A 1 85 ? -4.100 -3.334 10.923 1.00 93.56 85 LYS A C 1
ATOM 712 O O . LYS A 1 85 ? -5.077 -3.180 1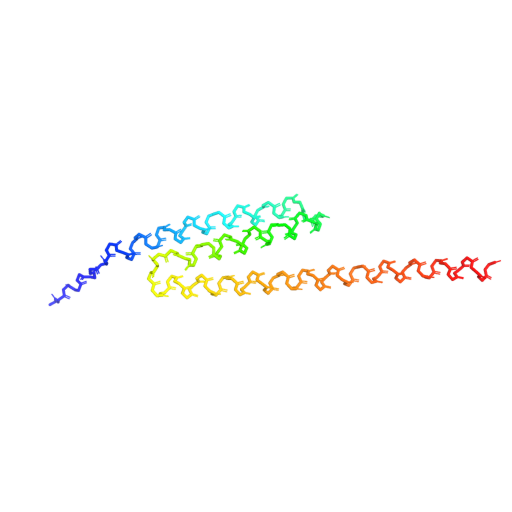1.644 1.00 93.56 85 LYS A O 1
ATOM 717 N N . ILE A 1 86 ? -2.973 -3.894 11.369 1.00 95.38 86 ILE A N 1
ATOM 718 C CA . ILE A 1 86 ? -2.813 -4.379 12.751 1.00 95.38 86 ILE A CA 1
ATOM 719 C C . ILE A 1 86 ? -2.986 -3.238 13.764 1.00 95.38 86 ILE A C 1
ATOM 721 O O . ILE A 1 86 ? -3.638 -3.411 14.795 1.00 95.38 86 ILE A O 1
ATOM 725 N N . ILE A 1 87 ? -2.412 -2.066 13.481 1.00 92.62 87 ILE A N 1
ATOM 726 C CA . ILE A 1 87 ? -2.550 -0.882 14.339 1.00 92.62 87 ILE A CA 1
ATOM 727 C C . ILE A 1 87 ? -4.019 -0.444 14.407 1.00 92.62 87 ILE A C 1
ATOM 729 O O . ILE A 1 87 ? -4.530 -0.181 15.500 1.00 92.62 87 ILE A O 1
ATOM 733 N N . GLN A 1 88 ? -4.708 -0.420 13.265 1.00 91.25 88 GLN A N 1
ATOM 734 C CA . GLN A 1 88 ? -6.119 -0.055 13.186 1.00 91.25 88 GLN A CA 1
ATOM 735 C C . GLN A 1 88 ? -7.019 -1.052 13.932 1.00 91.25 88 GLN A C 1
ATOM 737 O O . GLN A 1 88 ? -7.851 -0.647 14.744 1.00 91.25 88 GLN A O 1
ATOM 742 N N . ASP A 1 89 ? -6.806 -2.353 13.738 1.00 93.06 89 ASP A N 1
ATOM 743 C CA . ASP A 1 89 ? -7.551 -3.411 14.426 1.00 93.06 89 ASP A CA 1
ATOM 744 C C . ASP A 1 89 ? -7.380 -3.302 15.952 1.00 93.06 89 ASP A C 1
ATOM 746 O O . ASP A 1 89 ? -8.348 -3.414 16.710 1.00 93.06 89 ASP A O 1
ATOM 750 N N . ARG A 1 90 ? -6.163 -2.993 16.423 1.00 94.50 90 ARG A N 1
ATOM 751 C CA . ARG A 1 90 ? -5.896 -2.750 17.848 1.00 94.50 90 ARG A CA 1
ATOM 752 C C . ARG A 1 90 ? -6.642 -1.522 18.377 1.00 94.50 90 ARG A C 1
ATOM 754 O O . ARG A 1 90 ? -7.172 -1.581 19.486 1.00 94.50 90 ARG A O 1
ATOM 761 N N . LYS A 1 91 ? -6.684 -0.423 17.619 1.00 91.62 91 LYS A N 1
ATOM 762 C CA . LYS A 1 91 ? -7.425 0.793 17.994 1.00 91.62 91 LYS A CA 1
ATOM 763 C C . LYS A 1 91 ? -8.921 0.499 18.134 1.00 91.62 91 LYS A C 1
ATOM 765 O O . LYS A 1 91 ? -9.499 0.788 19.180 1.00 91.62 91 LYS A O 1
ATOM 770 N N . ASN A 1 92 ? -9.501 -0.186 17.149 1.00 90.69 92 ASN A N 1
ATOM 771 C CA . ASN A 1 92 ? -10.906 -0.598 17.162 1.00 90.69 92 ASN A CA 1
ATOM 772 C C . ASN A 1 92 ? -11.237 -1.492 18.369 1.00 90.69 92 ASN A C 1
ATOM 774 O O . ASN A 1 92 ? -12.294 -1.348 18.986 1.00 90.69 92 ASN A O 1
ATOM 778 N N . LEU A 1 93 ? -10.326 -2.397 18.747 1.00 93.88 93 LEU A N 1
ATOM 779 C CA . LEU A 1 93 ? -10.498 -3.257 19.920 1.00 93.88 93 LEU A CA 1
ATOM 780 C C . LEU A 1 93 ? -10.517 -2.455 21.231 1.00 93.88 93 LEU A C 1
ATOM 782 O O . LEU A 1 93 ? -11.337 -2.729 22.108 1.00 93.88 93 LEU A O 1
ATOM 786 N N . ILE A 1 94 ? -9.630 -1.466 21.371 1.00 94.12 94 ILE A N 1
ATOM 787 C CA . ILE A 1 94 ? -9.577 -0.589 22.550 1.00 94.12 94 ILE A CA 1
ATOM 788 C C . ILE A 1 94 ? -10.871 0.223 22.670 1.00 94.12 94 ILE A C 1
ATOM 790 O O . ILE A 1 94 ? -11.453 0.288 23.753 1.00 94.12 94 ILE A O 1
ATOM 794 N N . GLU A 1 95 ? -11.351 0.794 21.564 1.00 93.00 95 GLU A N 1
ATOM 795 C CA . GLU A 1 95 ? -12.612 1.542 21.525 1.00 93.00 95 GLU A CA 1
ATOM 796 C C . GLU A 1 95 ? -13.808 0.651 21.883 1.00 93.00 95 GLU A C 1
ATOM 798 O O . GLU A 1 95 ? -14.631 1.022 22.722 1.00 93.00 95 GLU A O 1
ATOM 803 N N . SER A 1 96 ? -13.859 -0.561 21.323 1.00 92.88 96 SER A N 1
ATOM 804 C CA . SER A 1 96 ? -14.906 -1.545 21.622 1.00 92.88 96 SER A CA 1
ATOM 805 C C . SER A 1 96 ? -14.904 -1.944 23.100 1.00 92.88 96 SER A C 1
ATOM 807 O O . SER A 1 96 ? -15.959 -2.008 23.729 1.00 92.88 96 SER A O 1
ATOM 809 N N . LYS A 1 97 ? -13.722 -2.159 23.694 1.00 94.38 97 LYS A N 1
ATOM 810 C CA . LYS A 1 97 ? -13.594 -2.456 25.127 1.00 94.38 97 LYS A CA 1
ATOM 811 C C . LYS A 1 97 ? -14.127 -1.306 25.986 1.00 94.38 97 LYS A C 1
ATOM 813 O O . LYS A 1 97 ? -14.908 -1.550 26.899 1.00 94.38 97 LYS A O 1
ATOM 818 N N . ALA A 1 98 ? -13.764 -0.065 25.661 1.00 92.81 98 ALA A N 1
ATOM 819 C CA . ALA A 1 98 ? -14.242 1.108 26.390 1.00 92.81 98 ALA A CA 1
ATOM 820 C C . ALA A 1 98 ? -15.773 1.265 26.319 1.00 92.81 98 ALA A C 1
ATOM 822 O O . ALA A 1 98 ? -16.394 1.705 27.283 1.00 92.81 98 ALA A O 1
ATOM 823 N N . GLN A 1 99 ? -16.397 0.897 25.195 1.00 92.06 99 GLN A N 1
ATOM 824 C CA . GLN A 1 99 ? -17.858 0.881 25.067 1.00 92.06 99 GLN A CA 1
ATOM 825 C C . GLN A 1 99 ? -18.502 -0.211 25.929 1.00 92.06 99 GLN A C 1
ATOM 827 O O . GLN A 1 99 ? -19.492 0.057 26.604 1.00 92.06 99 GLN A O 1
ATOM 832 N N . ILE A 1 100 ? -17.925 -1.417 25.948 1.00 94.06 100 ILE A N 1
ATOM 833 C CA . ILE A 1 100 ? -18.401 -2.521 26.794 1.00 94.06 100 ILE A CA 1
ATOM 834 C C . ILE A 1 100 ? -18.348 -2.134 28.274 1.00 94.06 100 ILE A C 1
ATOM 836 O O . ILE A 1 100 ? -19.312 -2.379 28.997 1.00 94.06 100 ILE A O 1
ATOM 840 N N . ASP A 1 101 ? -17.252 -1.523 28.723 1.00 93.62 101 ASP A N 1
ATOM 841 C CA . ASP A 1 101 ? -17.093 -1.123 30.123 1.00 93.62 101 ASP A CA 1
ATOM 842 C C . ASP A 1 101 ? -18.133 -0.052 30.513 1.00 93.62 101 ASP A C 1
ATOM 844 O O . ASP A 1 101 ? -18.812 -0.207 31.524 1.00 93.62 101 ASP A O 1
ATOM 848 N N . LYS A 1 102 ? -18.400 0.937 29.644 1.00 92.94 102 LYS A N 1
ATOM 849 C CA . LYS A 1 102 ? -19.489 1.915 29.855 1.00 92.94 102 LYS A CA 1
ATOM 850 C C . LYS A 1 102 ? -20.869 1.267 29.988 1.00 92.94 102 LYS A C 1
ATOM 852 O O . LYS A 1 102 ? -21.664 1.695 30.818 1.00 92.94 102 LYS A O 1
ATOM 857 N N . ILE A 1 103 ? -21.172 0.265 29.160 1.00 94.62 103 ILE A N 1
ATOM 858 C CA . ILE A 1 103 ? -22.455 -0.453 29.220 1.00 94.62 103 ILE A CA 1
ATOM 859 C C . ILE A 1 103 ? -22.566 -1.235 30.532 1.00 94.62 103 ILE A C 1
ATOM 861 O O . ILE A 1 103 ? -23.626 -1.246 31.149 1.00 94.62 103 ILE A O 1
ATOM 865 N N . LYS A 1 104 ? -21.479 -1.871 30.985 1.00 92.25 104 LYS A N 1
ATOM 866 C CA . LYS A 1 104 ? -21.463 -2.575 32.275 1.00 92.25 104 LYS A CA 1
ATOM 867 C C . LYS A 1 104 ? -21.736 -1.627 33.435 1.00 92.25 104 LYS A C 1
ATOM 869 O O . LYS A 1 104 ? -22.569 -1.950 34.273 1.00 92.25 104 LYS A O 1
ATOM 874 N N . ASP A 1 105 ? -21.093 -0.463 33.449 1.00 92.38 105 ASP A N 1
ATOM 875 C CA . ASP A 1 105 ? -21.289 0.533 34.505 1.00 92.38 105 ASP A CA 1
ATOM 876 C C . ASP A 1 105 ? -22.748 1.021 34.562 1.00 92.38 105 ASP A C 1
ATOM 878 O O . ASP A 1 105 ? -23.293 1.211 35.645 1.00 92.38 105 ASP A O 1
ATOM 882 N N . GLN A 1 106 ? -23.415 1.149 33.408 1.00 91.25 106 GLN A N 1
ATOM 883 C CA . GLN A 1 106 ? -24.840 1.499 33.323 1.00 91.25 106 GLN A CA 1
ATOM 884 C C . GLN A 1 106 ? -25.792 0.387 33.782 1.00 91.25 106 GLN A C 1
ATOM 886 O O . GLN A 1 106 ? -26.924 0.683 34.141 1.00 91.25 106 GLN A O 1
ATOM 891 N N . LEU A 1 107 ? -25.370 -0.878 33.729 1.00 85.69 107 LEU A N 1
ATOM 892 C CA . LEU A 1 107 ? -26.185 -2.027 34.144 1.00 85.69 107 LEU A CA 1
ATOM 893 C C . LEU A 1 107 ? -26.046 -2.356 35.637 1.00 85.69 107 LEU A C 1
ATOM 895 O O . LEU A 1 107 ? -26.874 -3.088 36.174 1.00 85.69 107 LEU A O 1
ATOM 899 N N . VAL A 1 108 ? -24.977 -1.880 36.282 1.00 80.69 108 VAL A N 1
ATOM 900 C CA . VAL A 1 108 ? -24.700 -2.091 37.715 1.00 80.69 108 VAL A CA 1
ATOM 901 C C . VAL A 1 108 ? -25.193 -0.914 38.574 1.00 80.69 108 VAL A C 1
ATOM 903 O O . VAL A 1 108 ? -25.317 -1.069 39.790 1.00 80.69 108 VAL A O 1
ATOM 906 N N . ALA A 1 109 ? -25.484 0.235 37.955 1.00 56.19 109 ALA A N 1
ATOM 907 C CA . ALA A 1 109 ? -26.114 1.405 38.576 1.00 56.19 109 ALA A CA 1
ATOM 908 C C . ALA A 1 109 ? -27.643 1.269 38.652 1.00 56.19 109 ALA A C 1
ATOM 910 O O . ALA A 1 109 ? -28.211 1.746 39.662 1.00 56.19 109 ALA A O 1
#